Protein AF-A0AA43CAJ9-F1 (afdb_monomer_lite)

Foldseek 3Di:
DDPPPPDPPVPWPQADPVQRATWDFPPDPPGDSQWTARPGPRDIFGCVPVVRVVVRVVSD

Structure (mmCIF, N/CA/C/O backbone):
data_AF-A0AA43CAJ9-F1
#
_entry.id   AF-A0AA43CAJ9-F1
#
loop_
_atom_site.group_PDB
_atom_site.id
_atom_site.type_symbol
_atom_site.label_atom_id
_atom_site.label_alt_id
_atom_site.label_comp_id
_atom_site.label_asym_id
_atom_site.label_entity_id
_atom_site.label_seq_id
_atom_site.pdbx_PDB_ins_code
_atom_site.Cartn_x
_atom_site.Cartn_y
_atom_site.Cartn_z
_atom_site.occupancy
_atom_site.B_iso_or_equiv
_atom_site.auth_seq_id
_atom_site.auth_comp_id
_atom_site.auth_asym_id
_atom_site.auth_atom_id
_atom_site.pdbx_PDB_model_num
ATOM 1 N N . MET A 1 1 ? 25.114 -12.953 24.931 1.00 43.62 1 MET A N 1
ATOM 2 C CA . MET A 1 1 ? 24.158 -11.895 24.550 1.00 43.62 1 MET A CA 1
ATOM 3 C C . MET A 1 1 ? 23.613 -12.281 23.186 1.00 43.62 1 MET A C 1
ATOM 5 O O . MET A 1 1 ? 24.380 -12.288 22.234 1.00 43.62 1 MET A O 1
ATOM 9 N N . LYS A 1 2 ? 22.373 -12.774 23.115 1.00 47.41 2 LYS A N 1
ATOM 10 C CA . LYS A 1 2 ? 21.728 -13.141 21.851 1.00 47.41 2 LYS A CA 1
ATOM 11 C C . LYS A 1 2 ? 20.945 -11.910 21.418 1.00 47.41 2 LYS A C 1
ATOM 13 O O . LYS A 1 2 ? 20.061 -11.483 22.142 1.00 47.41 2 LYS A O 1
ATOM 18 N N . THR A 1 3 ? 21.355 -11.268 20.336 1.00 46.47 3 THR A N 1
ATOM 19 C CA . THR A 1 3 ? 20.553 -10.224 19.704 1.00 46.47 3 THR A CA 1
ATOM 20 C C . THR A 1 3 ? 19.509 -10.938 18.868 1.00 46.47 3 THR A C 1
ATOM 22 O O . THR A 1 3 ? 19.770 -11.357 17.739 1.00 46.47 3 THR A O 1
ATOM 25 N N . ASP A 1 4 ? 18.346 -11.161 19.477 1.00 49.06 4 ASP A N 1
ATOM 26 C CA . ASP A 1 4 ? 17.148 -11.645 18.809 1.00 49.06 4 ASP A CA 1
ATOM 27 C C . ASP A 1 4 ? 16.868 -10.743 17.606 1.00 49.06 4 ASP A C 1
ATOM 29 O O . ASP A 1 4 ? 16.379 -9.620 17.703 1.00 49.06 4 ASP A O 1
ATOM 33 N N . THR A 1 5 ? 17.274 -11.241 16.443 1.00 53.16 5 THR A N 1
ATOM 34 C CA . THR A 1 5 ? 17.040 -10.634 15.140 1.00 53.16 5 THR A CA 1
ATOM 35 C C . THR A 1 5 ? 15.578 -10.887 14.796 1.00 53.16 5 THR A C 1
ATOM 37 O O . THR A 1 5 ? 15.258 -11.756 13.991 1.00 53.16 5 THR A O 1
ATOM 40 N N . ASN A 1 6 ? 14.672 -10.175 15.460 1.00 49.41 6 ASN A N 1
ATOM 41 C CA . ASN A 1 6 ? 13.243 -10.240 15.187 1.00 49.41 6 ASN A CA 1
ATOM 42 C C . ASN A 1 6 ? 12.751 -8.874 14.707 1.00 49.41 6 ASN A C 1
ATOM 44 O O . ASN A 1 6 ? 12.031 -8.177 15.404 1.00 49.41 6 ASN A O 1
ATOM 48 N N . ASN A 1 7 ? 13.199 -8.468 13.517 1.00 48.19 7 ASN A N 1
ATOM 49 C CA . ASN A 1 7 ? 12.660 -7.292 12.825 1.00 48.19 7 ASN A CA 1
ATOM 50 C C . ASN A 1 7 ? 12.522 -7.536 11.312 1.00 48.19 7 ASN A C 1
ATOM 52 O O . ASN A 1 7 ? 12.759 -6.652 10.495 1.00 48.19 7 ASN A O 1
ATOM 56 N N . LYS A 1 8 ? 12.190 -8.776 10.924 1.00 46.69 8 LYS A N 1
ATOM 57 C CA . LYS A 1 8 ? 11.802 -9.131 9.545 1.00 46.69 8 LYS A CA 1
ATOM 58 C C . LYS A 1 8 ? 10.282 -9.250 9.361 1.00 46.69 8 LYS A C 1
ATOM 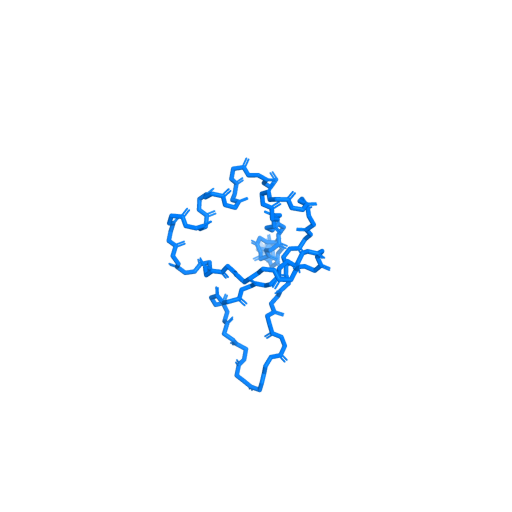60 O O . LYS A 1 8 ? 9.851 -9.664 8.295 1.00 46.69 8 LYS A O 1
ATOM 65 N N . ASN A 1 9 ? 9.495 -8.882 10.376 1.00 48.31 9 ASN A N 1
ATOM 66 C CA . ASN A 1 9 ? 8.027 -8.890 10.329 1.00 48.31 9 ASN A CA 1
ATOM 67 C C . ASN A 1 9 ? 7.407 -7.481 10.319 1.00 48.31 9 ASN A C 1
ATOM 69 O O . ASN A 1 9 ? 6.199 -7.367 10.181 1.00 48.31 9 ASN A O 1
ATOM 73 N N . ASP A 1 10 ? 8.213 -6.417 10.417 1.00 49.81 10 ASP A N 1
ATOM 74 C CA . ASP A 1 10 ? 7.735 -5.032 10.230 1.00 49.81 10 ASP A CA 1
ATOM 75 C C . ASP A 1 10 ? 7.591 -4.668 8.740 1.00 49.81 10 ASP A C 1
ATOM 77 O O . ASP A 1 10 ? 7.076 -3.621 8.358 1.00 49.81 10 ASP A O 1
ATOM 81 N N . ALA A 1 11 ? 8.040 -5.570 7.866 1.00 51.50 11 ALA A N 1
ATOM 82 C CA . ALA A 1 11 ? 7.699 -5.528 6.467 1.00 51.50 11 ALA A CA 1
ATOM 83 C C . ALA A 1 11 ? 6.273 -6.090 6.290 1.00 51.50 11 ALA A C 1
ATOM 85 O O . ALA A 1 11 ? 6.089 -7.286 6.082 1.00 51.50 11 ALA A O 1
ATOM 86 N N . ILE A 1 12 ? 5.306 -5.173 6.212 1.00 59.59 12 ILE A N 1
ATOM 87 C CA . ILE A 1 12 ? 4.103 -5.303 5.372 1.00 59.59 12 ILE A CA 1
ATOM 88 C C . ILE A 1 12 ? 2.889 -6.018 6.011 1.00 59.59 12 ILE A C 1
ATOM 90 O O . ILE A 1 12 ? 2.273 -6.887 5.393 1.00 59.59 12 ILE A O 1
ATOM 94 N N . ASP A 1 13 ? 2.436 -5.574 7.189 1.00 66.81 13 ASP A N 1
ATOM 95 C CA . ASP A 1 13 ? 0.989 -5.638 7.505 1.00 66.81 13 ASP A CA 1
ATOM 96 C C . ASP A 1 13 ? 0.268 -4.382 6.991 1.00 66.81 13 ASP A C 1
ATOM 98 O O . ASP A 1 13 ? -0.646 -3.868 7.624 1.00 66.81 13 ASP A O 1
ATOM 102 N N . LEU A 1 14 ? 0.702 -3.823 5.858 1.00 77.75 14 LEU A N 1
ATOM 103 C CA . LEU A 1 14 ? 0.014 -2.679 5.271 1.00 77.75 14 LEU A CA 1
ATOM 104 C C . LEU A 1 14 ? -1.339 -3.168 4.750 1.00 77.75 14 LEU A C 1
ATOM 106 O O . LEU A 1 14 ? -1.422 -4.139 3.988 1.00 77.75 14 LEU A O 1
ATOM 110 N N . LYS A 1 15 ? -2.410 -2.502 5.175 1.00 85.06 15 LYS A N 1
ATOM 111 C CA . LYS A 1 15 ? -3.773 -2.785 4.723 1.00 85.06 15 LYS A CA 1
ATOM 112 C C . LYS A 1 15 ? -4.240 -1.658 3.834 1.00 85.06 15 LYS A C 1
ATOM 114 O O . LYS A 1 15 ? -4.003 -0.488 4.099 1.00 85.06 15 LYS A O 1
ATOM 119 N N . CYS A 1 16 ? -4.929 -2.017 2.766 1.00 85.81 16 CYS A N 1
ATOM 120 C CA . CYS A 1 16 ? -5.510 -1.009 1.904 1.00 85.81 16 CYS A CA 1
ATOM 121 C C . CYS A 1 16 ? -6.655 -0.277 2.629 1.00 85.81 16 CYS A C 1
ATOM 123 O O . CYS A 1 16 ? -7.533 -0.953 3.167 1.00 85.81 16 CYS A O 1
ATOM 125 N N . PRO A 1 17 ? -6.731 1.061 2.585 1.00 81.38 17 PRO A N 1
ATOM 126 C CA . PRO A 1 17 ? -7.802 1.821 3.237 1.00 81.38 17 PRO A CA 1
ATOM 127 C C . PRO A 1 17 ? -9.190 1.497 2.661 1.00 81.38 17 PRO A C 1
ATOM 129 O O . PRO A 1 17 ? -10.161 1.419 3.410 1.00 81.38 17 PRO A O 1
ATOM 132 N N . GLU A 1 18 ? -9.259 1.201 1.359 1.00 83.56 18 GLU A N 1
ATOM 133 C CA . GLU A 1 18 ? -10.492 0.834 0.649 1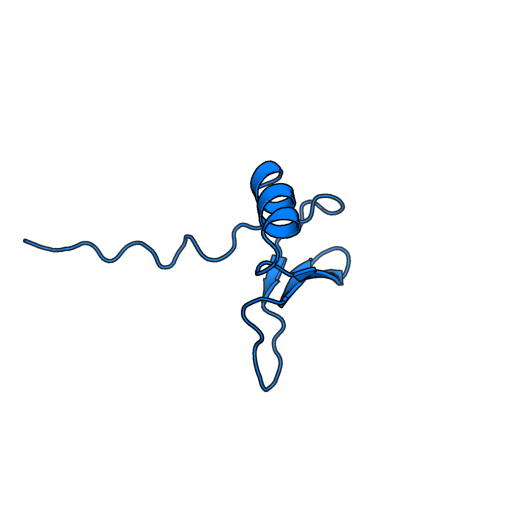.00 83.56 18 GLU A CA 1
ATOM 134 C C . GLU A 1 18 ? -10.953 -0.610 0.942 1.00 83.56 18 GLU A C 1
ATOM 136 O O . GLU A 1 18 ? -12.059 -0.842 1.426 1.00 83.56 18 GLU A O 1
ATOM 141 N N . CYS A 1 19 ? -10.106 -1.611 0.643 1.00 86.75 19 CYS A N 1
ATOM 142 C CA . CYS A 1 19 ? -10.449 -3.043 0.748 1.00 86.75 19 CYS A CA 1
ATOM 143 C C . CYS A 1 19 ? -10.237 -3.625 2.156 1.00 86.75 19 CYS A C 1
ATOM 145 O O . CYS A 1 19 ? -10.696 -4.737 2.417 1.00 86.75 19 CYS A O 1
ATOM 147 N N . ARG A 1 20 ? -9.436 -2.970 3.010 1.00 82.94 20 ARG A N 1
ATOM 148 C CA . ARG A 1 20 ? -8.779 -3.552 4.205 1.00 82.94 20 ARG A CA 1
ATOM 149 C C . ARG A 1 20 ? -7.992 -4.840 3.948 1.00 82.94 20 ARG A C 1
ATOM 151 O O . ARG A 1 20 ? -7.549 -5.500 4.885 1.00 82.94 20 ARG A O 1
ATOM 158 N N . ALA A 1 21 ? -7.814 -5.217 2.686 1.00 87.31 21 ALA A N 1
ATOM 159 C CA . ALA A 1 21 ? -7.049 -6.389 2.317 1.00 87.31 21 ALA A C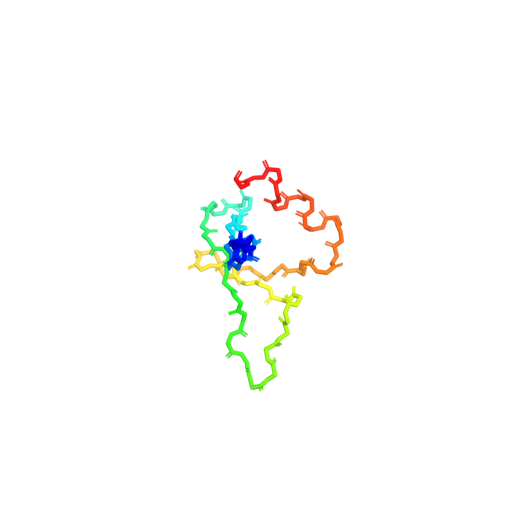A 1
ATOM 160 C C . ALA A 1 21 ? -5.554 -6.076 2.373 1.00 87.31 21 ALA A C 1
ATOM 162 O O . ALA A 1 21 ? -5.123 -4.930 2.218 1.00 87.31 21 ALA A O 1
ATOM 163 N N . GLN A 1 22 ? -4.776 -7.129 2.601 1.00 85.38 22 GLN A N 1
ATOM 164 C CA . GLN A 1 22 ? -3.339 -7.031 2.781 1.00 85.38 22 GLN A CA 1
ATOM 165 C C . GLN A 1 22 ? -2.647 -6.616 1.479 1.00 85.38 22 GLN A C 1
ATOM 167 O O . GLN A 1 22 ? -2.919 -7.159 0.396 1.00 85.38 22 GLN A O 1
ATOM 172 N N . LEU A 1 23 ? -1.736 -5.659 1.610 1.00 84.62 23 LEU A N 1
ATOM 173 C CA . LEU A 1 23 ? -0.828 -5.227 0.563 1.00 84.62 23 LEU A CA 1
ATOM 174 C C . LEU A 1 23 ? 0.280 -6.256 0.373 1.00 84.62 23 LEU A C 1
ATOM 176 O O . LEU A 1 23 ? 0.784 -6.854 1.321 1.00 84.62 23 LEU A O 1
ATOM 180 N N . LYS A 1 24 ? 0.624 -6.504 -0.885 1.00 83.38 24 LYS A N 1
ATOM 181 C CA . LYS A 1 24 ? 1.635 -7.481 -1.282 1.00 83.38 24 LYS A CA 1
ATOM 182 C C . LYS A 1 24 ? 2.627 -6.810 -2.209 1.00 83.38 24 LYS A C 1
ATOM 184 O O . LYS A 1 24 ? 2.231 -6.047 -3.084 1.00 83.38 24 LYS A O 1
ATOM 189 N N . GLU A 1 25 ? 3.903 -7.127 -2.051 1.00 78.88 25 GLU A N 1
ATOM 190 C CA . GLU A 1 25 ? 4.943 -6.651 -2.961 1.00 78.88 25 GLU A CA 1
ATOM 191 C C . GLU A 1 25 ? 4.638 -7.112 -4.396 1.00 78.88 25 GLU A C 1
ATOM 193 O O . GLU A 1 25 ? 4.259 -8.274 -4.625 1.00 78.88 25 GLU A O 1
ATOM 198 N N . ARG A 1 26 ? 4.781 -6.210 -5.377 1.00 77.12 26 ARG A N 1
ATOM 199 C CA . ARG A 1 26 ? 4.598 -6.594 -6.778 1.00 77.12 26 ARG A CA 1
ATOM 200 C C . ARG A 1 26 ? 5.695 -7.588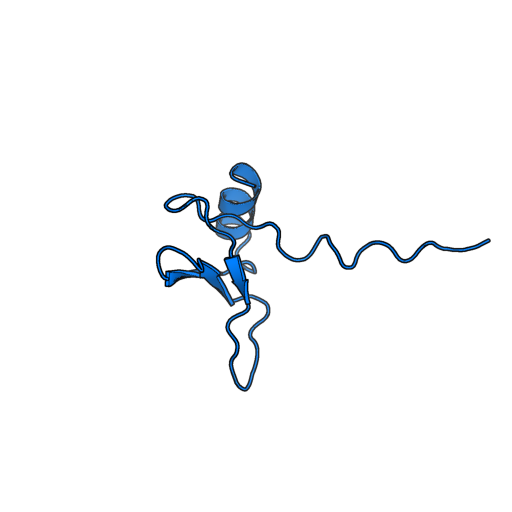 -7.160 1.00 77.12 26 ARG A C 1
ATOM 202 O O . ARG A 1 26 ? 6.880 -7.268 -7.197 1.00 77.12 26 ARG A O 1
ATOM 209 N N . ARG A 1 27 ? 5.291 -8.806 -7.530 1.00 68.44 27 ARG A N 1
ATOM 210 C CA . ARG A 1 27 ? 6.201 -9.852 -8.016 1.00 68.44 27 ARG A CA 1
ATOM 211 C C . ARG A 1 27 ? 6.643 -9.548 -9.460 1.00 68.44 27 ARG A C 1
ATOM 213 O O . ARG A 1 27 ? 6.176 -10.178 -10.404 1.00 68.44 27 ARG A O 1
ATOM 220 N N . SER A 1 28 ? 7.524 -8.563 -9.620 1.00 68.75 28 SER A N 1
ATOM 221 C CA . SER A 1 28 ? 8.169 -8.183 -10.885 1.00 68.75 28 SER A CA 1
ATOM 222 C C . SER A 1 28 ? 9.605 -8.710 -10.968 1.00 68.75 28 SER A C 1
ATOM 224 O O . SER A 1 28 ? 10.212 -9.057 -9.959 1.00 68.75 28 SER A O 1
ATOM 226 N N . ARG A 1 29 ? 10.171 -8.770 -12.186 1.00 68.69 29 ARG A N 1
ATOM 227 C CA . ARG A 1 29 ? 11.582 -9.169 -12.410 1.00 68.69 29 ARG A CA 1
ATOM 228 C C . ARG A 1 29 ? 12.574 -8.268 -11.662 1.00 68.69 29 ARG A C 1
ATOM 230 O O . ARG A 1 29 ? 13.638 -8.730 -11.269 1.00 68.69 29 ARG A O 1
ATOM 237 N N . THR A 1 30 ? 12.193 -7.013 -11.453 1.00 67.00 30 THR A N 1
ATOM 238 C CA . THR A 1 30 ? 12.793 -6.068 -10.512 1.00 67.00 30 THR A CA 1
ATOM 239 C C . THR A 1 30 ? 11.724 -5.762 -9.462 1.00 67.00 30 THR A C 1
ATOM 241 O O . THR A 1 30 ? 10.821 -4.976 -9.754 1.00 67.00 30 THR A O 1
ATOM 244 N N . PRO A 1 31 ? 11.714 -6.449 -8.306 1.00 62.16 31 PRO A N 1
ATOM 245 C CA . PRO A 1 31 ? 10.759 -6.144 -7.252 1.00 62.16 31 PRO A CA 1
ATOM 246 C C . PRO A 1 31 ? 11.073 -4.747 -6.729 1.00 62.16 31 PRO A C 1
ATOM 248 O O . PRO A 1 31 ? 12.134 -4.514 -6.142 1.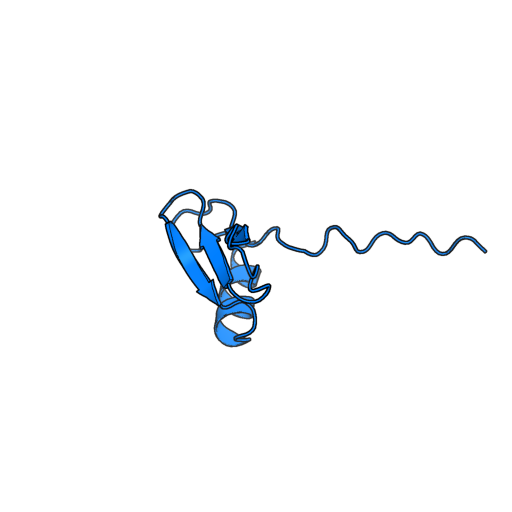00 62.16 31 PRO A O 1
ATOM 251 N N . ASP A 1 32 ? 10.174 -3.813 -7.010 1.00 70.06 32 ASP A N 1
ATOM 252 C CA . ASP A 1 32 ? 10.276 -2.473 -6.473 1.00 70.06 32 ASP A CA 1
ATOM 253 C C . ASP A 1 32 ? 9.738 -2.521 -5.047 1.00 70.06 32 ASP A C 1
ATOM 255 O O . ASP A 1 32 ? 8.544 -2.714 -4.827 1.00 70.06 32 ASP A O 1
ATOM 259 N N . LYS A 1 33 ? 10.639 -2.442 -4.065 1.00 70.31 33 LYS A N 1
ATOM 260 C CA . LYS A 1 33 ? 10.278 -2.532 -2.641 1.00 70.31 33 LYS A CA 1
ATOM 261 C C . LYS A 1 33 ? 9.369 -1.383 -2.202 1.00 70.31 33 LYS A C 1
ATOM 263 O O . LYS A 1 33 ? 8.756 -1.473 -1.142 1.00 70.31 33 LYS A O 1
ATOM 268 N N . CYS A 1 34 ? 9.321 -0.320 -3.002 1.00 80.94 34 CYS A N 1
ATOM 269 C CA . CYS A 1 34 ? 8.423 0.801 -2.817 1.00 80.94 34 CYS A CA 1
ATOM 270 C C . CYS A 1 34 ? 7.009 0.488 -3.322 1.00 80.94 34 CYS A C 1
ATOM 272 O O . CYS A 1 34 ? 6.060 1.033 -2.788 1.00 80.94 34 CYS A O 1
ATOM 274 N N . GLU A 1 35 ? 6.809 -0.414 -4.286 1.00 83.19 35 GLU A N 1
ATOM 275 C CA . GLU A 1 35 ? 5.491 -0.623 -4.896 1.00 83.19 35 GLU A CA 1
ATOM 276 C C . GLU A 1 35 ? 4.769 -1.852 -4.318 1.00 83.19 35 GLU A C 1
ATOM 278 O O . GLU A 1 35 ? 5.138 -3.013 -4.541 1.00 83.19 35 GLU A O 1
ATOM 283 N N . MET A 1 36 ? 3.670 -1.602 -3.605 1.00 85.69 36 MET A N 1
ATOM 284 C CA . MET A 1 36 ? 2.810 -2.642 -3.043 1.00 85.69 36 MET A CA 1
ATOM 285 C C . MET A 1 36 ? 1.419 -2.615 -3.654 1.00 85.69 36 MET A C 1
ATOM 287 O O . MET A 1 36 ? 0.859 -1.565 -3.918 1.00 85.69 36 MET A O 1
ATOM 291 N N . ILE A 1 37 ? 0.825 -3.782 -3.868 1.00 86.75 37 ILE A N 1
ATOM 292 C CA . ILE A 1 37 ? -0.489 -3.947 -4.494 1.00 86.75 37 ILE A CA 1
ATOM 293 C C . ILE A 1 37 ? -1.481 -4.550 -3.491 1.00 86.75 37 ILE A C 1
ATOM 295 O O . ILE A 1 37 ? -1.174 -5.570 -2.868 1.00 86.75 37 ILE A O 1
ATOM 299 N N . CYS A 1 38 ? -2.680 -3.960 -3.331 1.00 88.75 38 CYS A N 1
ATOM 300 C CA . CYS A 1 38 ? -3.763 -4.569 -2.539 1.00 88.75 38 CYS A CA 1
ATOM 301 C C . CYS A 1 38 ? -4.144 -5.887 -3.211 1.00 88.75 38 CYS A C 1
ATOM 303 O O . CYS A 1 38 ? -4.612 -5.901 -4.350 1.00 88.75 38 CYS A O 1
ATOM 305 N N . GLY A 1 39 ? -4.033 -7.000 -2.484 1.00 83.88 39 GLY A N 1
ATOM 306 C CA . GLY A 1 39 ? -4.491 -8.303 -2.972 1.00 83.88 39 GLY A CA 1
ATOM 307 C C . GLY A 1 39 ? -6.016 -8.432 -3.101 1.00 83.88 39 GLY A C 1
ATOM 308 O O . GLY A 1 39 ? -6.484 -9.464 -3.570 1.00 83.88 39 GLY A O 1
ATOM 309 N N . GLY A 1 40 ? -6.774 -7.425 -2.652 1.00 86.69 40 GLY A N 1
ATOM 310 C CA . GLY A 1 40 ? -8.235 -7.351 -2.740 1.00 86.69 40 GLY A CA 1
ATOM 311 C C . GLY A 1 40 ? -8.724 -6.501 -3.914 1.00 86.69 40 GLY A C 1
ATOM 312 O O . GLY A 1 40 ? -9.357 -7.029 -4.819 1.00 86.69 40 GLY A O 1
ATOM 313 N N . CYS A 1 41 ? -8.436 -5.192 -3.911 1.00 88.19 41 CYS A N 1
ATOM 314 C CA . CYS A 1 41 ? -8.897 -4.272 -4.961 1.00 88.19 41 C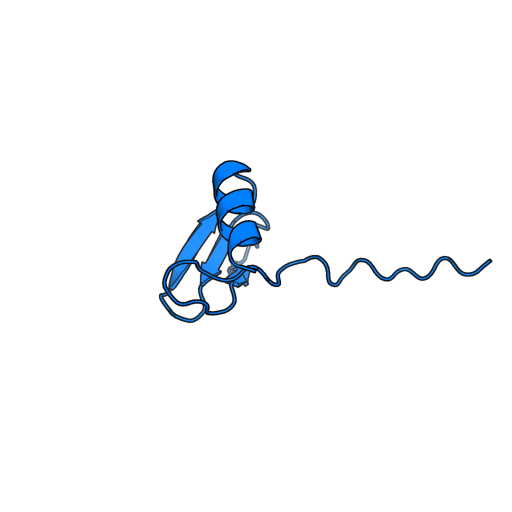YS A CA 1
ATOM 315 C C . CYS A 1 41 ? -7.927 -4.127 -6.146 1.00 88.19 41 CYS A C 1
ATOM 317 O O . CYS A 1 41 ? -8.311 -3.572 -7.171 1.00 88.19 41 CYS A O 1
ATOM 319 N N . GLY A 1 42 ? -6.679 -4.597 -6.025 1.00 84.56 42 GLY A N 1
ATOM 320 C CA . GLY A 1 42 ? -5.657 -4.468 -7.071 1.00 84.56 42 GLY A CA 1
ATOM 321 C C . GLY A 1 42 ? -4.998 -3.088 -7.173 1.00 84.56 42 GLY A C 1
ATOM 322 O O . GLY A 1 42 ? -4.214 -2.864 -8.091 1.00 84.56 42 GLY A O 1
ATOM 323 N N . GLN A 1 43 ? -5.293 -2.169 -6.253 1.00 86.12 43 GLN A N 1
ATOM 324 C CA . GLN A 1 43 ? -4.704 -0.831 -6.230 1.00 86.12 43 GLN A CA 1
ATOM 325 C C . GLN A 1 43 ? -3.235 -0.893 -5.804 1.00 86.12 43 GLN A C 1
ATOM 327 O O . GLN A 1 43 ? -2.883 -1.631 -4.881 1.00 86.12 43 GLN A O 1
ATOM 332 N N . SER A 1 44 ? -2.385 -0.147 -6.502 1.00 86.44 44 SER A N 1
ATOM 333 C CA . SER A 1 44 ? -0.964 -0.002 -6.196 1.00 86.44 44 SER A CA 1
ATOM 334 C C . SER A 1 44 ? -0.730 1.201 -5.290 1.00 86.44 44 SER A C 1
ATOM 336 O O . SER A 1 44 ? -1.305 2.263 -5.517 1.00 86.44 44 SER A O 1
ATOM 338 N N . PHE A 1 45 ? 0.145 1.035 -4.312 1.00 85.38 45 PHE A N 1
ATOM 339 C CA . PHE A 1 45 ? 0.552 2.036 -3.346 1.00 85.38 45 PHE A CA 1
ATOM 340 C C . PHE A 1 45 ? 2.068 2.114 -3.337 1.00 85.38 45 PHE A C 1
ATOM 342 O O . PHE A 1 45 ? 2.742 1.080 -3.321 1.00 85.38 45 PHE A O 1
ATOM 349 N N . ASP A 1 46 ? 2.584 3.334 -3.330 1.00 86.50 46 ASP A N 1
ATOM 350 C CA . ASP A 1 46 ? 4.005 3.577 -3.166 1.00 86.50 46 ASP A CA 1
ATOM 351 C C . ASP A 1 46 ? 4.311 3.775 -1.678 1.00 86.50 46 ASP A C 1
ATOM 353 O O . ASP A 1 46 ? 3.894 4.748 -1.071 1.00 86.50 46 ASP A O 1
ATOM 357 N N . VAL A 1 47 ? 4.995 2.825 -1.053 1.00 81.81 47 VAL A N 1
ATOM 358 C CA . VAL A 1 47 ? 5.368 2.877 0.365 1.00 81.81 47 VAL A CA 1
ATOM 359 C C . VAL A 1 47 ? 6.659 3.658 0.612 1.00 81.81 47 VAL A C 1
ATOM 361 O O . VAL A 1 47 ? 7.067 3.806 1.762 1.00 81.81 47 VAL A O 1
ATOM 364 N N . CYS A 1 48 ? 7.338 4.118 -0.441 1.00 83.19 48 CYS A N 1
ATOM 365 C CA . CYS A 1 48 ? 8.472 5.032 -0.307 1.00 83.19 48 CYS A CA 1
ATOM 366 C C . CYS A 1 48 ? 8.011 6.486 -0.210 1.00 83.19 48 CYS A C 1
ATOM 368 O O . CYS A 1 48 ? 8.728 7.319 0.349 1.00 83.19 48 CYS A O 1
ATOM 370 N N . ASP A 1 49 ? 6.799 6.773 -0.670 1.00 85.12 49 ASP A N 1
ATOM 371 C CA . ASP A 1 49 ? 6.078 7.982 -0.331 1.00 85.12 49 ASP A CA 1
ATOM 372 C C . ASP A 1 49 ? 5.598 7.942 1.131 1.00 85.12 49 ASP A C 1
ATOM 374 O O . ASP A 1 49 ? 4.835 7.070 1.551 1.00 85.12 49 ASP A O 1
ATOM 378 N N . LEU A 1 50 ? 6.080 8.891 1.938 1.00 83.19 50 LEU A N 1
ATOM 379 C CA . LEU A 1 50 ? 5.771 8.947 3.369 1.00 83.19 50 LEU A CA 1
ATOM 380 C C . LEU A 1 50 ? 4.294 9.254 3.635 1.00 83.19 50 LEU A C 1
ATOM 382 O O . LEU A 1 50 ? 3.766 8.780 4.637 1.00 83.19 50 LEU A O 1
ATOM 386 N N . GLU A 1 51 ? 3.639 10.023 2.762 1.00 86.00 51 GLU A N 1
ATOM 387 C CA . GLU A 1 51 ? 2.211 10.340 2.879 1.00 86.00 51 GLU A CA 1
ATOM 388 C C . GLU A 1 51 ? 1.370 9.074 2.680 1.00 86.00 51 GLU A C 1
ATOM 390 O O . GLU A 1 51 ? 0.528 8.734 3.513 1.00 86.00 51 GLU A O 1
ATOM 395 N N . THR A 1 52 ? 1.680 8.307 1.638 1.00 84.88 52 THR A N 1
ATOM 396 C CA . THR A 1 52 ? 1.052 7.015 1.364 1.00 84.88 52 THR A CA 1
ATOM 397 C C . THR A 1 52 ? 1.364 5.998 2.462 1.00 84.88 52 THR A C 1
ATOM 399 O O . THR A 1 52 ? 0.462 5.304 2.930 1.00 84.88 52 THR A O 1
ATOM 402 N N . LEU A 1 53 ? 2.614 5.916 2.930 1.00 83.12 53 LEU A N 1
ATOM 403 C CA . LEU A 1 53 ? 2.993 5.030 4.033 1.00 83.12 53 LEU A CA 1
ATOM 404 C C . LEU A 1 53 ? 2.226 5.367 5.321 1.00 83.12 53 LEU A C 1
ATOM 406 O O . LEU A 1 53 ? 1.759 4.451 6.000 1.00 83.12 53 LEU A O 1
ATOM 410 N N . ASP A 1 54 ? 2.100 6.650 5.669 1.00 83.69 54 ASP A N 1
ATOM 411 C CA . ASP A 1 54 ? 1.358 7.083 6.856 1.00 83.69 54 ASP A CA 1
ATOM 412 C C . ASP A 1 54 ? -0.127 6.723 6.737 1.00 83.69 54 ASP A C 1
ATOM 414 O O . ASP A 1 54 ? -0.675 6.078 7.633 1.00 83.69 54 ASP A O 1
ATOM 418 N N . ALA A 1 55 ? -0.743 7.011 5.585 1.00 83.38 55 ALA A N 1
ATOM 419 C CA . ALA A 1 55 ? -2.132 6.653 5.308 1.00 83.38 55 ALA A CA 1
ATOM 420 C C . ALA A 1 55 ? -2.379 5.141 5.424 1.00 83.38 55 ALA A C 1
ATOM 422 O O . ALA A 1 55 ? -3.388 4.707 5.977 1.00 83.38 55 ALA A O 1
ATOM 423 N N . LEU A 1 56 ? -1.444 4.315 4.952 1.00 81.50 56 LEU A N 1
ATOM 424 C CA . LEU A 1 56 ? -1.538 2.865 5.092 1.00 81.50 56 LEU A CA 1
ATOM 425 C C . LEU A 1 56 ? -1.361 2.408 6.548 1.00 81.50 56 LEU A C 1
ATOM 427 O O . LEU A 1 56 ? -2.103 1.541 7.003 1.00 81.50 56 LEU A O 1
ATOM 431 N N . LYS A 1 57 ? -0.422 3.005 7.297 1.00 79.06 57 LYS A N 1
ATOM 432 C CA . LYS A 1 57 ? -0.170 2.682 8.713 1.00 79.06 57 LYS A CA 1
ATOM 433 C C . LYS A 1 57 ? -1.321 3.068 9.636 1.00 79.06 57 LYS A C 1
ATOM 435 O O . LYS A 1 57 ? -1.568 2.352 10.599 1.00 79.06 57 LYS A O 1
ATOM 440 N N . GLN A 1 58 ? -2.034 4.158 9.356 1.00 77.31 58 GLN A N 1
ATOM 441 C CA . GLN A 1 58 ? -3.230 4.541 10.120 1.00 77.31 58 GLN A CA 1
ATOM 442 C C . GLN A 1 58 ? -4.359 3.501 10.014 1.00 77.31 58 GLN A C 1
ATOM 444 O O . GLN A 1 58 ? -5.247 3.460 10.866 1.00 77.31 58 GLN A O 1
ATOM 449 N N . HIS A 1 59 ? -4.322 2.660 8.978 1.00 67.62 59 HIS A N 1
ATOM 450 C CA . HIS A 1 59 ? -5.332 1.649 8.677 1.00 67.62 59 HIS A CA 1
ATOM 451 C C . HIS A 1 59 ? -4.868 0.198 8.935 1.00 67.62 59 HIS A C 1
ATOM 453 O O . HIS A 1 59 ? -5.655 -0.730 8.700 1.00 67.62 59 HIS A O 1
ATOM 459 N N . SER A 1 60 ? -3.630 -0.001 9.410 1.00 58.44 60 SER A N 1
ATOM 460 C CA . SER A 1 60 ? -3.035 -1.306 9.748 1.00 58.44 60 SER A CA 1
ATOM 461 C C . SER A 1 60 ? -3.433 -1.816 11.128 1.00 58.44 60 SER A C 1
ATOM 463 O O . SER A 1 60 ? -3.379 -1.047 12.109 1.00 58.44 60 SER A O 1
#

pLDDT: mean 74.11, std 14.17, range [43.62, 88.75]

Secondary structure (DSSP, 8-state):
-------SSSS---B-TTT-PBEEE---SS--TTEEEETTT--EEESSSHHHHHHHHTT-

Sequence (60 aa):
MKTDTNNKNDAIDLKCPECRAQLKERRSRTPDKCEMICGGCGQSFDVCDLETLDALKQHS

Radius of gyration: 12.86 Å; chains: 1; bounding box: 35×24×37 Å